Protein AF-F5L4U1-F1 (afdb_monomer)

Foldseek 3Di:
DDDDDPVRVVVVVVVVVVVVVVVVVVVVVVCVVVVPPPDDPDDDDPVSVVVVVVVVVVVVVVCVVVVQWDQDPVVRDTHHVVPPDD

Organism: Caldalkalibacillus thermarum (strain TA2.A1) (NCBI:txid986075)

Mean predicted aligned error: 11.86 Å

Secondary structure (DSSP, 8-stat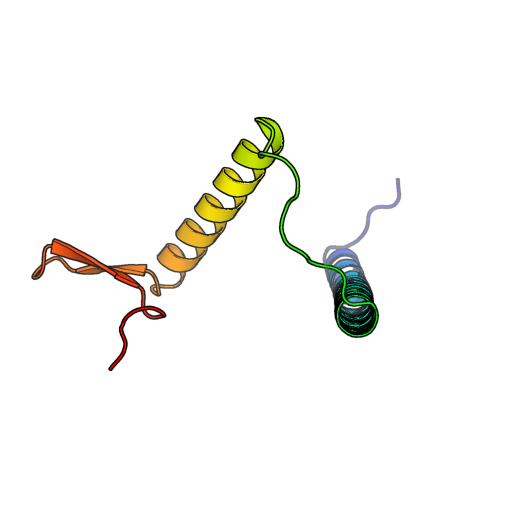e):
-----HHHHHHHHHHHHHHHHHHHHHHHHHHHHTT---S-SSPPPHHHHHHHHHHHHHHHHHHHHTTSEEEETTTTEEEETTT---

Structure (mmCIF, N/CA/C/O backbone):
data_AF-F5L4U1-F1
#
_entry.id   AF-F5L4U1-F1
#
loop_
_atom_site.group_PDB
_atom_site.id
_atom_site.type_symbol
_atom_site.label_atom_id
_atom_site.label_alt_id
_atom_site.label_comp_id
_atom_site.label_asym_id
_atom_site.label_entity_id
_atom_site.label_seq_id
_atom_site.pdbx_PDB_ins_code
_atom_site.Cartn_x
_atom_site.Cartn_y
_atom_site.Cartn_z
_atom_site.occupancy
_atom_site.B_iso_or_equiv
_atom_site.auth_seq_id
_atom_site.auth_comp_id
_atom_site.auth_asym_id
_atom_site.auth_atom_id
_atom_site.pdbx_PDB_model_num
ATOM 1 N N . MET A 1 1 ? 16.408 26.066 -6.442 1.00 49.28 1 MET A N 1
ATOM 2 C CA . MET A 1 1 ? 15.202 25.204 -6.522 1.00 49.28 1 MET A CA 1
ATOM 3 C C . MET A 1 1 ? 14.024 26.036 -7.008 1.00 49.28 1 MET A C 1
ATOM 5 O O . MET A 1 1 ? 13.749 27.065 -6.405 1.00 49.28 1 MET A O 1
ATOM 9 N N . ARG A 1 2 ? 13.354 25.650 -8.103 1.00 61.94 2 ARG A N 1
ATOM 10 C CA . ARG A 1 2 ? 12.172 26.382 -8.597 1.00 61.94 2 ARG A CA 1
ATOM 11 C C . ARG A 1 2 ? 10.958 26.057 -7.720 1.00 61.94 2 ARG A C 1
ATOM 13 O O . ARG A 1 2 ? 10.684 24.884 -7.475 1.00 61.94 2 ARG A O 1
ATOM 20 N N . ARG A 1 3 ? 10.248 27.086 -7.245 1.00 75.31 3 ARG A N 1
ATOM 21 C CA . ARG A 1 3 ? 9.005 26.941 -6.472 1.00 75.31 3 ARG A CA 1
ATOM 22 C C . ARG A 1 3 ? 7.877 26.568 -7.437 1.00 75.31 3 ARG A C 1
ATOM 24 O O . ARG A 1 3 ? 7.481 27.388 -8.256 1.00 75.31 3 ARG A O 1
ATOM 31 N N . LEU A 1 4 ? 7.415 25.321 -7.378 1.00 82.38 4 LEU A N 1
ATOM 32 C CA . LEU A 1 4 ? 6.246 24.862 -8.131 1.00 82.38 4 LEU A CA 1
ATOM 33 C C . LEU A 1 4 ? 4.971 25.270 -7.393 1.00 82.38 4 LEU A C 1
ATOM 35 O O . LEU A 1 4 ? 4.905 25.183 -6.167 1.00 82.38 4 LEU A O 1
ATOM 39 N N . THR A 1 5 ? 3.947 25.679 -8.133 1.00 88.38 5 THR A N 1
ATOM 40 C CA . THR A 1 5 ? 2.626 25.936 -7.551 1.00 88.38 5 THR A CA 1
ATOM 41 C C . THR A 1 5 ? 1.904 24.619 -7.245 1.00 88.38 5 THR A C 1
ATOM 43 O O . THR A 1 5 ? 2.172 23.587 -7.863 1.00 88.38 5 THR A O 1
ATOM 46 N N . LEU A 1 6 ? 0.934 24.638 -6.322 1.00 85.12 6 LEU A N 1
ATOM 47 C CA . LEU A 1 6 ? 0.112 23.457 -6.007 1.00 85.12 6 LEU A CA 1
ATOM 48 C C . LEU A 1 6 ? -0.582 22.872 -7.249 1.00 85.12 6 LEU A C 1
ATOM 50 O O . LEU A 1 6 ? -0.727 21.655 -7.356 1.00 85.12 6 LEU A O 1
ATOM 54 N N . LYS A 1 7 ? -0.978 23.728 -8.200 1.00 86.69 7 LYS A N 1
ATOM 55 C CA . LYS A 1 7 ? -1.582 23.314 -9.473 1.00 86.69 7 LYS A CA 1
ATOM 56 C C . LYS A 1 7 ? -0.588 22.521 -10.329 1.00 86.69 7 LYS A C 1
ATOM 58 O O . LYS A 1 7 ? -0.897 21.405 -10.732 1.00 86.69 7 LYS A O 1
ATOM 63 N N . GLN A 1 8 ? 0.629 23.039 -10.495 1.00 86.25 8 GLN A N 1
ATOM 64 C CA . GLN A 1 8 ? 1.699 22.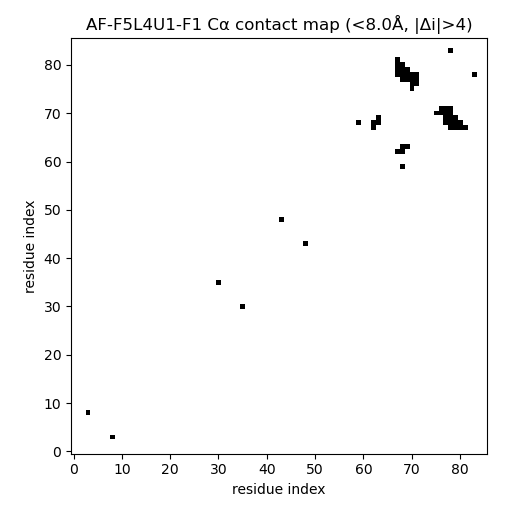372 -11.248 1.00 86.25 8 GLN A CA 1
ATOM 65 C C . GLN A 1 8 ? 2.113 21.034 -10.619 1.00 86.25 8 GLN A C 1
ATOM 67 O O . GLN A 1 8 ? 2.410 20.077 -11.329 1.00 86.25 8 GLN A O 1
ATOM 72 N N . ILE A 1 9 ? 2.106 20.936 -9.285 1.00 85.69 9 ILE A N 1
ATOM 73 C CA . ILE A 1 9 ? 2.379 19.674 -8.582 1.00 85.69 9 ILE A CA 1
ATOM 74 C C . ILE A 1 9 ? 1.278 18.648 -8.874 1.00 85.69 9 ILE A C 1
ATOM 76 O O . ILE A 1 9 ? 1.588 17.503 -9.198 1.00 85.69 9 ILE A O 1
ATOM 80 N N . LYS A 1 10 ? 0.002 19.048 -8.798 1.00 85.25 10 LYS A N 1
ATOM 81 C CA . LYS A 1 10 ? -1.132 18.158 -9.095 1.00 85.25 10 LYS A CA 1
ATOM 82 C C . LYS A 1 10 ? -1.104 17.660 -10.539 1.00 85.25 10 LYS A C 1
ATOM 84 O O . LYS A 1 10 ? -1.257 16.462 -10.755 1.00 85.25 10 LYS A O 1
ATOM 89 N N . GLU A 1 11 ? -0.859 18.546 -11.499 1.00 87.12 11 GLU A N 1
ATOM 90 C CA . GLU A 1 11 ? -0.747 18.191 -12.921 1.00 87.12 11 GLU A CA 1
ATOM 91 C C . GLU A 1 11 ? 0.397 17.203 -13.164 1.00 87.12 11 GLU A C 1
ATOM 93 O O . GLU A 1 11 ? 0.198 16.170 -13.802 1.00 87.12 11 GLU A O 1
ATOM 98 N N . LYS A 1 12 ? 1.569 17.450 -12.567 1.00 84.00 12 LYS A N 1
ATOM 99 C CA . LYS A 1 12 ? 2.729 16.560 -12.684 1.00 84.00 12 LYS A CA 1
ATOM 100 C C . LYS A 1 12 ? 2.478 15.185 -12.059 1.00 84.00 12 LYS A C 1
ATOM 102 O O . LYS A 1 12 ? 2.850 14.167 -12.636 1.00 84.00 12 LYS A O 1
ATOM 107 N N . VAL A 1 13 ? 1.827 15.134 -10.895 1.00 83.88 13 VAL A N 1
ATOM 108 C CA . VAL A 1 13 ? 1.432 13.867 -10.255 1.00 83.88 13 VAL A CA 1
ATOM 109 C C . VAL A 1 13 ? 0.430 13.113 -11.125 1.00 83.88 13 VAL A C 1
ATOM 111 O O . VAL A 1 13 ? 0.559 11.901 -11.279 1.00 83.88 13 VAL A O 1
ATOM 114 N N . GLN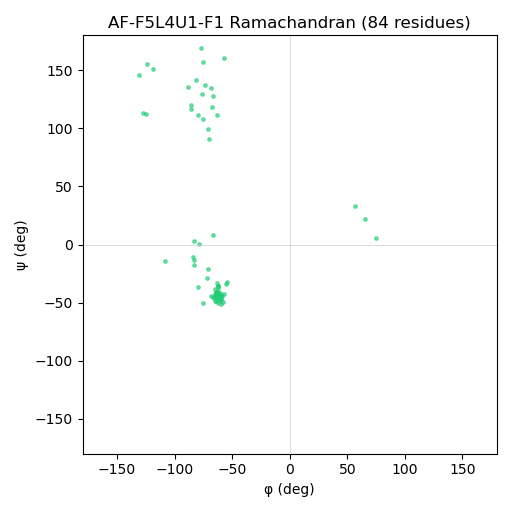 A 1 14 ? -0.541 13.812 -11.714 1.00 83.81 14 GLN A N 1
ATOM 115 C CA . GLN A 1 14 ? -1.556 13.193 -12.559 1.00 83.81 14 GLN A CA 1
ATOM 116 C C . GLN A 1 14 ? -0.962 12.628 -13.854 1.00 83.81 14 GLN A C 1
ATOM 118 O O . GLN A 1 14 ? -1.250 11.485 -14.200 1.00 83.81 14 GLN A O 1
ATOM 123 N N . GLN A 1 15 ? -0.092 13.381 -14.532 1.00 83.75 15 GLN A N 1
ATOM 124 C CA . GLN A 1 15 ? 0.620 12.906 -15.724 1.00 83.75 15 GLN A CA 1
ATOM 125 C C . GLN A 1 15 ? 1.488 11.685 -15.409 1.00 83.75 15 GLN A C 1
ATOM 127 O O . GLN A 1 15 ? 1.422 10.678 -16.111 1.00 83.75 15 GLN A O 1
ATOM 132 N N . ASN A 1 16 ? 2.245 11.733 -14.309 1.00 83.62 16 ASN A N 1
ATOM 133 C CA . ASN A 1 16 ? 3.081 10.609 -13.896 1.00 83.62 16 ASN A CA 1
ATOM 134 C C . ASN A 1 16 ? 2.254 9.360 -13.570 1.00 83.62 16 ASN A C 1
ATOM 136 O O . ASN A 1 16 ? 2.679 8.261 -13.910 1.00 83.62 16 ASN A O 1
ATOM 140 N N . ARG A 1 17 ? 1.078 9.509 -12.941 1.00 81.62 17 ARG A N 1
ATOM 141 C CA . ARG A 1 17 ? 0.183 8.379 -12.639 1.00 81.62 17 ARG A CA 1
ATOM 142 C C . ARG A 1 17 ? -0.230 7.627 -13.897 1.00 81.62 17 ARG A C 1
ATOM 144 O O . ARG A 1 17 ? -0.054 6.420 -13.937 1.00 81.62 17 ARG A O 1
ATOM 151 N N . VAL A 1 18 ? -0.685 8.336 -14.930 1.00 82.88 18 VAL A N 1
ATOM 152 C CA . VAL A 1 18 ? -1.114 7.710 -16.193 1.00 82.88 18 VAL A CA 1
ATOM 153 C C . VAL A 1 18 ? 0.031 6.924 -16.836 1.00 82.88 18 VAL A C 1
ATOM 155 O O . VAL A 1 18 ? -0.152 5.782 -17.253 1.00 82.88 18 VAL A O 1
ATOM 158 N N . THR A 1 19 ? 1.233 7.501 -16.871 1.00 85.62 19 THR A N 1
ATOM 159 C CA . THR A 1 19 ? 2.418 6.828 -17.421 1.00 85.62 19 THR A CA 1
ATOM 160 C C . THR A 1 19 ? 2.797 5.586 -16.615 1.00 85.62 19 THR A C 1
ATOM 162 O O . THR A 1 19 ? 3.088 4.541 -17.197 1.00 85.62 19 THR A O 1
ATOM 165 N N . ILE A 1 20 ? 2.770 5.678 -15.282 1.00 83.88 20 ILE A N 1
ATOM 166 C CA . ILE A 1 20 ? 3.063 4.553 -14.385 1.00 83.88 20 ILE A CA 1
ATOM 167 C C . ILE A 1 20 ? 2.025 3.443 -14.569 1.00 83.88 20 ILE A C 1
ATOM 169 O O . ILE A 1 20 ? 2.403 2.285 -14.729 1.00 83.88 20 ILE A O 1
ATOM 173 N N . ASP A 1 21 ? 0.739 3.783 -14.598 1.00 84.31 21 ASP A N 1
ATOM 174 C CA . ASP A 1 21 ? -0.349 2.817 -14.749 1.00 84.31 21 ASP A CA 1
ATOM 175 C C . ASP A 1 21 ? -0.242 2.069 -16.085 1.00 84.31 21 ASP A C 1
ATOM 177 O O . ASP A 1 21 ? -0.341 0.840 -16.119 1.00 84.31 21 ASP A O 1
ATOM 181 N N . ASN A 1 22 ? 0.067 2.784 -17.172 1.00 86.50 22 ASN A 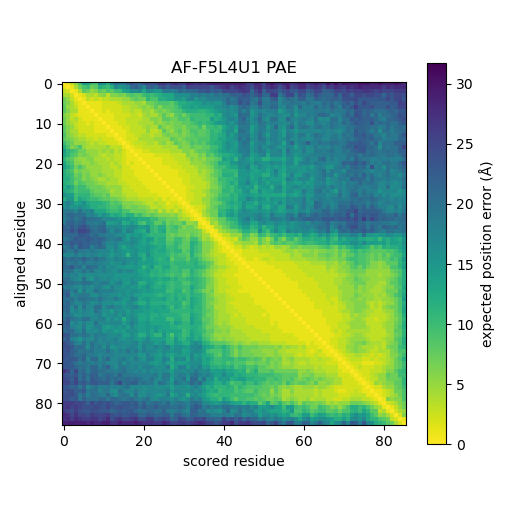N 1
ATOM 182 C CA . ASN A 1 22 ? 0.314 2.183 -18.484 1.00 86.50 22 ASN A CA 1
ATOM 183 C C . ASN A 1 22 ? 1.529 1.245 -18.474 1.00 86.50 22 ASN A C 1
ATOM 185 O O . ASN A 1 22 ? 1.451 0.132 -18.998 1.00 86.50 22 ASN A O 1
ATOM 189 N N . ALA A 1 23 ? 2.638 1.653 -17.853 1.00 84.44 23 ALA A N 1
ATOM 190 C CA . ALA A 1 23 ? 3.832 0.816 -17.742 1.00 84.44 23 ALA A CA 1
ATOM 191 C C . ALA A 1 23 ? 3.559 -0.458 -16.924 1.00 84.44 23 ALA A C 1
ATOM 193 O O . ALA A 1 23 ? 3.950 -1.556 -17.324 1.00 84.44 23 ALA A O 1
ATOM 194 N N . VAL A 1 24 ? 2.824 -0.338 -15.814 1.00 84.38 24 VAL A N 1
ATOM 195 C CA . VAL A 1 24 ? 2.403 -1.478 -14.985 1.00 84.38 24 VAL A CA 1
ATOM 196 C C . VAL A 1 24 ? 1.474 -2.408 -15.764 1.00 84.38 24 VAL A C 1
ATOM 198 O O . VAL A 1 24 ? 1.615 -3.629 -15.676 1.00 84.38 24 VAL A O 1
ATOM 201 N N . HIS A 1 25 ? 0.542 -1.861 -16.545 1.00 84.56 25 HIS A N 1
ATOM 202 C CA . HIS A 1 25 ? -0.351 -2.651 -17.388 1.00 84.56 25 HIS A CA 1
ATOM 203 C C . HIS A 1 25 ? 0.431 -3.449 -18.439 1.00 84.56 25 HIS A C 1
ATOM 205 O O . HIS A 1 25 ? 0.259 -4.664 -18.546 1.00 84.56 25 HIS A O 1
ATOM 211 N N . GLN A 1 26 ? 1.332 -2.792 -19.175 1.00 85.12 26 GLN A N 1
ATOM 212 C CA . GLN A 1 26 ? 2.183 -3.449 -20.171 1.00 85.12 26 GLN A CA 1
ATOM 213 C C . GLN A 1 26 ? 3.070 -4.526 -19.542 1.00 85.12 26 GLN A C 1
ATOM 215 O O . GLN A 1 26 ? 3.191 -5.622 -20.087 1.00 85.12 26 GLN A O 1
ATOM 220 N N . PHE A 1 27 ? 3.643 -4.249 -18.369 1.00 82.88 27 PHE A N 1
ATOM 221 C CA . PHE A 1 27 ? 4.431 -5.221 -17.619 1.00 82.88 27 PHE A CA 1
ATOM 222 C C . PHE A 1 27 ? 3.612 -6.466 -17.262 1.00 82.88 27 PHE A C 1
ATOM 224 O O . PHE A 1 27 ? 4.068 -7.586 -17.486 1.00 82.88 27 PHE A O 1
ATOM 231 N N . ARG A 1 28 ? 2.383 -6.296 -16.757 1.00 80.69 28 ARG A N 1
ATOM 232 C CA . ARG A 1 28 ? 1.489 -7.417 -16.423 1.00 80.69 28 ARG A CA 1
ATOM 233 C C . ARG A 1 28 ? 1.096 -8.235 -17.649 1.00 80.69 28 ARG A C 1
ATOM 235 O O . ARG A 1 28 ? 1.107 -9.460 -17.569 1.00 80.69 28 ARG A O 1
ATOM 242 N N . ALA A 1 29 ? 0.769 -7.572 -18.759 1.00 80.38 29 ALA A N 1
ATOM 243 C CA . ALA A 1 29 ? 0.418 -8.237 -20.012 1.00 80.38 29 ALA A CA 1
ATOM 244 C C . ALA A 1 29 ? 1.575 -9.117 -20.510 1.00 80.38 29 ALA A C 1
ATOM 246 O O . ALA A 1 29 ? 1.398 -10.320 -20.690 1.00 80.38 29 ALA A O 1
ATOM 247 N N . ARG A 1 30 ? 2.787 -8.552 -20.585 1.00 80.38 30 ARG A N 1
ATOM 248 C CA . ARG A 1 30 ? 3.996 -9.288 -20.985 1.00 80.38 30 ARG A CA 1
ATOM 249 C C . ARG A 1 30 ? 4.352 -10.416 -20.017 1.00 80.38 30 ARG A C 1
ATOM 251 O O . ARG A 1 30 ? 4.700 -11.506 -20.451 1.00 80.38 30 ARG A O 1
ATOM 258 N N . SER A 1 31 ? 4.219 -10.185 -18.709 1.00 78.38 31 SER A N 1
ATOM 259 C CA . SER A 1 31 ? 4.489 -11.210 -17.687 1.00 78.38 31 SER A CA 1
ATOM 260 C C . SER A 1 31 ? 3.543 -12.409 -17.814 1.00 78.38 31 SER A C 1
ATOM 262 O O . SER A 1 31 ? 3.951 -13.546 -17.592 1.00 78.38 31 SER A O 1
ATOM 264 N N . LYS A 1 32 ? 2.280 -12.163 -18.192 1.00 73.50 32 LYS A N 1
ATOM 265 C CA . LYS A 1 32 ? 1.283 -13.211 -18.437 1.00 73.50 32 LYS A CA 1
ATOM 266 C C . LYS A 1 32 ? 1.620 -14.027 -19.687 1.00 73.50 32 LYS A C 1
ATOM 268 O O . LYS A 1 32 ? 1.547 -15.249 -19.634 1.00 73.50 32 LYS A O 1
ATOM 273 N N . GLU A 1 33 ? 2.002 -13.365 -20.778 1.00 73.81 33 GLU A N 1
ATOM 274 C CA . GLU A 1 33 ? 2.389 -14.012 -22.042 1.00 73.81 33 GLU A CA 1
ATOM 275 C C . GLU A 1 33 ? 3.658 -14.861 -21.899 1.00 73.81 33 GLU A C 1
ATOM 277 O O . GLU A 1 33 ? 3.737 -15.955 -22.446 1.00 73.81 33 GLU A O 1
ATOM 282 N N . GLN A 1 34 ? 4.630 -14.394 -21.113 1.00 74.75 34 GLN A N 1
ATOM 283 C CA . GLN A 1 34 ? 5.897 -15.094 -20.882 1.00 74.75 34 GLN A CA 1
ATOM 284 C C . GLN A 1 34 ? 5.819 -16.175 -19.790 1.00 74.75 34 GLN A C 1
ATOM 286 O O . GLN A 1 34 ? 6.837 -16.770 -19.441 1.00 74.75 34 GLN A O 1
ATOM 291 N N . GLY A 1 35 ? 4.635 -16.423 -19.215 1.00 69.88 35 GLY A N 1
ATOM 292 C CA . GLY A 1 35 ? 4.446 -17.438 -18.175 1.00 69.88 35 GLY A CA 1
ATOM 293 C C . GLY A 1 35 ? 5.186 -17.139 -16.868 1.00 69.88 35 GLY A C 1
ATOM 294 O O . GLY A 1 35 ? 5.459 -18.056 -16.092 1.00 69.88 35 GLY A O 1
ATOM 295 N N . TRP A 1 36 ? 5.529 -15.872 -16.603 1.00 72.19 36 TRP A N 1
ATOM 296 C CA . TRP A 1 36 ? 6.224 -15.491 -15.378 1.00 72.19 36 TRP A CA 1
ATOM 297 C C . TRP A 1 36 ? 5.335 -15.785 -14.177 1.00 72.19 36 TRP A C 1
ATOM 299 O O . TRP A 1 36 ? 4.305 -15.147 -13.943 1.00 72.19 36 TRP A O 1
ATOM 309 N N . ASN A 1 37 ? 5.752 -16.769 -13.386 1.00 63.72 37 ASN A N 1
ATOM 310 C CA . ASN A 1 37 ? 5.075 -17.103 -12.153 1.00 63.72 37 ASN A CA 1
ATOM 311 C C . ASN A 1 37 ? 5.340 -15.977 -11.148 1.00 63.72 37 ASN A C 1
ATOM 313 O O . ASN A 1 37 ? 6.389 -15.933 -10.514 1.00 63.72 37 ASN A O 1
ATOM 317 N N . MET A 1 38 ? 4.380 -15.062 -10.984 1.00 68.31 38 MET A N 1
ATOM 318 C CA . MET A 1 38 ? 4.465 -13.951 -10.022 1.00 68.31 38 MET A CA 1
ATOM 319 C C . MET A 1 38 ? 4.458 -14.412 -8.549 1.00 68.31 38 MET A C 1
ATOM 321 O O . MET A 1 38 ? 4.355 -13.593 -7.631 1.00 68.31 38 MET A O 1
ATOM 325 N N . LYS A 1 39 ? 4.543 -15.724 -8.297 1.00 69.88 39 LYS A N 1
ATOM 326 C CA . LYS A 1 39 ? 4.756 -16.276 -6.964 1.00 69.88 39 LYS A CA 1
ATOM 327 C C . LYS A 1 39 ? 6.164 -15.932 -6.495 1.00 69.88 39 LYS A C 1
ATOM 329 O O . LYS A 1 39 ? 7.147 -16.077 -7.214 1.00 69.88 39 LYS A O 1
ATOM 334 N N . ARG A 1 40 ? 6.254 -15.480 -5.248 1.00 73.44 40 ARG A N 1
ATOM 335 C CA . ARG A 1 40 ? 7.539 -15.191 -4.613 1.00 73.44 40 ARG A CA 1
ATOM 336 C C . ARG A 1 40 ? 8.296 -16.502 -4.423 1.00 73.44 40 ARG A C 1
ATOM 338 O O . A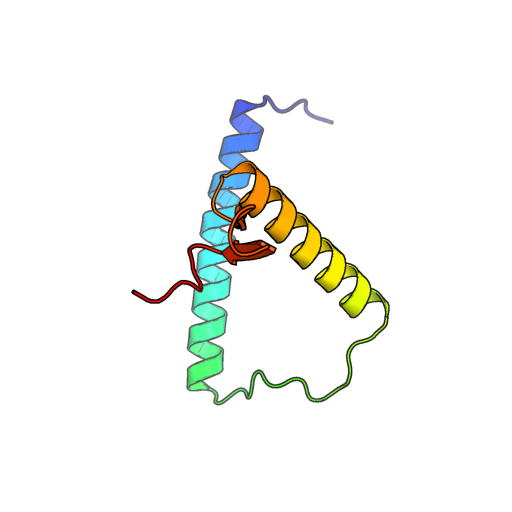RG A 1 40 ? 7.761 -17.438 -3.840 1.00 73.44 40 ARG A O 1
ATOM 345 N N . THR A 1 41 ? 9.536 -16.537 -4.892 1.00 80.69 41 THR A N 1
ATOM 346 C CA . THR A 1 41 ? 10.456 -17.669 -4.719 1.00 80.69 41 THR A CA 1
ATOM 347 C C . THR A 1 41 ? 11.175 -17.636 -3.370 1.00 80.69 41 THR A C 1
ATOM 349 O O . THR A 1 41 ? 11.683 -18.661 -2.931 1.00 80.69 41 THR A O 1
ATOM 352 N N . ARG A 1 42 ? 11.190 -16.477 -2.689 1.00 87.19 42 ARG A N 1
ATOM 353 C CA . ARG A 1 42 ? 11.806 -16.285 -1.367 1.00 87.19 42 ARG A CA 1
ATOM 354 C C . ARG A 1 42 ? 10.834 -15.729 -0.316 1.00 87.19 42 ARG A C 1
ATOM 356 O O . ARG A 1 42 ? 9.881 -15.019 -0.670 1.00 87.19 42 ARG A O 1
ATOM 363 N N . PRO A 1 43 ? 11.096 -15.970 0.982 1.00 90.69 43 PRO A N 1
ATOM 364 C CA . PRO A 1 43 ? 10.435 -15.271 2.080 1.00 90.69 43 PRO A CA 1
ATOM 365 C C . PRO A 1 43 ? 10.606 -13.749 2.001 1.00 90.69 43 PRO A C 1
ATOM 367 O O . PRO A 1 43 ? 11.455 -13.220 1.284 1.00 90.69 43 PRO A O 1
ATOM 370 N N . ARG A 1 44 ? 9.727 -13.017 2.691 1.00 90.75 44 ARG A N 1
ATOM 371 C CA . ARG A 1 44 ? 9.823 -11.553 2.827 1.00 90.75 44 ARG A CA 1
ATOM 372 C C . ARG A 1 44 ? 10.950 -11.211 3.787 1.00 90.75 44 ARG A C 1
ATOM 374 O O . ARG A 1 44 ? 11.060 -11.859 4.823 1.00 90.75 44 ARG A O 1
ATOM 381 N N . ASP A 1 45 ? 11.740 -10.204 3.448 1.00 93.25 45 ASP A N 1
ATOM 382 C CA . ASP A 1 45 ? 12.642 -9.603 4.427 1.00 93.25 45 ASP A CA 1
ATOM 383 C C . ASP A 1 45 ? 11.867 -8.678 5.385 1.00 93.25 45 ASP A C 1
ATOM 385 O O . ASP A 1 45 ? 10.677 -8.396 5.205 1.00 93.25 45 ASP A O 1
ATOM 389 N N . ALA A 1 46 ? 12.533 -8.242 6.453 1.00 94.56 46 ALA A N 1
ATOM 390 C CA . ALA A 1 46 ? 11.899 -7.454 7.504 1.00 94.56 46 ALA A CA 1
ATOM 391 C C . ALA A 1 46 ? 11.383 -6.094 7.005 1.00 94.56 46 ALA A C 1
ATOM 393 O O . ALA A 1 46 ? 10.354 -5.613 7.487 1.00 94.56 46 ALA A O 1
ATOM 394 N N . ASP A 1 47 ? 12.062 -5.479 6.040 1.00 93.62 47 ASP A N 1
ATOM 395 C CA . ASP A 1 47 ? 11.697 -4.155 5.545 1.00 93.62 47 ASP A CA 1
ATOM 396 C C . ASP A 1 47 ? 10.533 -4.232 4.552 1.00 93.62 47 ASP A C 1
ATOM 398 O O . ASP A 1 47 ? 9.610 -3.417 4.630 1.00 93.62 47 ASP A O 1
ATOM 402 N N . GLU A 1 48 ? 10.476 -5.277 3.721 1.00 88.06 48 GLU A N 1
ATOM 403 C CA . GLU A 1 48 ? 9.304 -5.617 2.912 1.00 88.06 48 GLU A CA 1
ATOM 404 C C . GLU A 1 48 ? 8.065 -5.828 3.796 1.00 88.06 48 GLU A C 1
ATOM 406 O O . GLU A 1 48 ? 6.976 -5.347 3.470 1.00 88.06 48 GLU A O 1
ATOM 411 N N . ILE A 1 49 ? 8.210 -6.512 4.937 1.00 92.38 49 ILE A N 1
ATOM 412 C CA . ILE A 1 49 ? 7.108 -6.712 5.894 1.00 92.38 49 ILE A CA 1
ATOM 413 C C . ILE A 1 49 ? 6.657 -5.375 6.477 1.00 92.38 49 ILE A C 1
ATOM 415 O O . ILE A 1 49 ? 5.460 -5.082 6.476 1.00 92.38 49 ILE A O 1
ATOM 419 N N . LYS A 1 50 ? 7.592 -4.543 6.951 1.00 94.69 50 LYS A N 1
ATOM 420 C CA . LYS A 1 50 ? 7.267 -3.217 7.499 1.00 94.69 50 LYS A CA 1
ATOM 421 C C . LYS A 1 50 ? 6.549 -2.346 6.471 1.00 94.69 50 LYS A C 1
ATOM 423 O O . LYS A 1 50 ? 5.539 -1.726 6.804 1.00 94.69 50 LYS A O 1
ATOM 428 N N . ALA A 1 51 ? 7.026 -2.330 5.228 1.00 92.19 51 ALA A N 1
ATOM 429 C CA . ALA A 1 51 ? 6.412 -1.570 4.147 1.00 92.19 51 ALA A CA 1
ATOM 430 C C . ALA A 1 51 ? 4.980 -2.049 3.861 1.00 92.19 51 ALA A C 1
ATOM 432 O O . ALA A 1 51 ? 4.060 -1.234 3.768 1.00 92.19 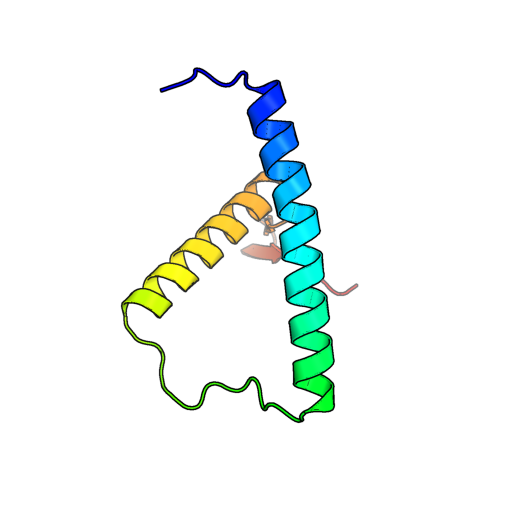51 ALA A O 1
ATOM 433 N N . LEU A 1 52 ? 4.762 -3.365 3.788 1.00 91.62 52 LEU A N 1
ATOM 434 C CA . LEU A 1 52 ? 3.430 -3.938 3.581 1.00 91.62 52 LEU A CA 1
ATOM 435 C C . LEU A 1 52 ? 2.483 -3.645 4.747 1.00 91.62 52 LEU A C 1
ATOM 437 O O . LEU A 1 52 ? 1.329 -3.288 4.514 1.00 91.62 52 LEU A O 1
ATOM 441 N N . ASN A 1 53 ? 2.968 -3.726 5.986 1.00 94.94 53 ASN A N 1
ATOM 442 C CA . ASN A 1 53 ? 2.183 -3.386 7.171 1.00 94.94 53 ASN A CA 1
ATOM 443 C C . ASN A 1 53 ? 1.777 -1.910 7.174 1.00 94.94 53 ASN A C 1
ATOM 445 O O . ASN A 1 53 ? 0.631 -1.583 7.479 1.00 94.94 53 ASN A O 1
ATOM 449 N N . LEU A 1 54 ? 2.690 -1.014 6.791 1.00 94.25 54 LEU A N 1
ATOM 450 C CA . LEU A 1 54 ? 2.395 0.412 6.676 1.00 94.25 54 LEU A CA 1
ATOM 451 C C . LEU A 1 54 ? 1.326 0.682 5.610 1.00 94.25 54 LEU A C 1
ATOM 453 O O . LEU A 1 54 ? 0.387 1.442 5.855 1.00 94.25 54 LEU A O 1
ATOM 457 N N . LEU A 1 55 ? 1.444 0.039 4.446 1.00 91.00 55 LEU A N 1
ATOM 458 C CA . LEU A 1 55 ? 0.458 0.147 3.370 1.00 91.00 55 LEU A CA 1
ATOM 459 C C . LEU A 1 55 ? -0.912 -0.380 3.807 1.00 91.00 55 LEU A C 1
ATOM 461 O O . LEU A 1 55 ? -1.920 0.293 3.592 1.00 91.00 55 LEU A O 1
ATOM 465 N N . ALA A 1 56 ? -0.951 -1.542 4.462 1.00 91.00 56 ALA A N 1
ATOM 466 C CA . ALA A 1 56 ? -2.180 -2.130 4.979 1.00 91.00 56 ALA A CA 1
ATOM 467 C C . ALA A 1 56 ? -2.846 -1.225 6.026 1.00 91.00 56 ALA A C 1
ATOM 469 O O . ALA A 1 56 ? -4.046 -0.967 5.936 1.00 91.00 56 ALA A O 1
ATOM 470 N N . LYS A 1 57 ? -2.066 -0.678 6.968 1.00 93.31 57 LYS A N 1
ATOM 471 C CA . LYS A 1 57 ? -2.556 0.262 7.984 1.00 93.31 57 LYS A CA 1
ATOM 472 C C . LYS A 1 57 ? -3.154 1.515 7.350 1.00 93.31 57 LYS A C 1
ATOM 474 O O . LYS A 1 57 ? -4.263 1.907 7.694 1.00 93.31 57 LYS A O 1
ATOM 479 N N . ARG A 1 58 ? -2.450 2.115 6.388 1.00 93.12 58 ARG A N 1
ATOM 480 C CA . ARG A 1 58 ? -2.935 3.306 5.682 1.00 93.12 58 ARG A CA 1
ATOM 481 C C . ARG A 1 58 ? -4.242 3.030 4.944 1.00 93.12 58 ARG A C 1
ATOM 483 O O . ARG A 1 58 ? -5.183 3.803 5.068 1.00 93.12 58 ARG A O 1
ATOM 490 N N . MET A 1 59 ? -4.311 1.914 4.220 1.00 90.12 59 MET A N 1
ATOM 491 C CA . MET A 1 59 ? -5.527 1.498 3.524 1.00 90.12 59 MET A CA 1
ATOM 492 C C . MET A 1 59 ? -6.692 1.305 4.502 1.00 90.12 59 MET A C 1
ATOM 494 O O . MET A 1 59 ? -7.801 1.747 4.221 1.00 90.12 59 MET A O 1
ATOM 498 N N . PHE A 1 60 ? -6.446 0.675 5.652 1.00 89.00 60 PHE A N 1
ATOM 499 C CA . PHE A 1 60 ? -7.452 0.505 6.696 1.00 89.00 60 PHE A CA 1
ATOM 500 C C . PHE A 1 60 ? -7.963 1.847 7.230 1.00 89.00 60 PHE A C 1
ATOM 502 O O . PHE A 1 60 ? -9.172 2.058 7.303 1.00 89.00 60 PHE A O 1
ATOM 509 N N . ASP A 1 61 ? -7.058 2.768 7.563 1.00 90.88 61 ASP A N 1
ATOM 510 C CA . ASP A 1 61 ? -7.418 4.095 8.065 1.00 90.88 61 ASP A CA 1
ATOM 511 C C . ASP A 1 61 ? -8.220 4.902 7.038 1.00 90.88 61 ASP A C 1
ATOM 513 O O . ASP A 1 61 ? -9.212 5.540 7.396 1.00 90.88 61 ASP A O 1
ATOM 517 N N . ASP A 1 62 ? -7.833 4.841 5.763 1.00 90.38 62 ASP A N 1
ATOM 518 C CA . ASP A 1 62 ? -8.556 5.495 4.672 1.00 90.38 62 ASP A CA 1
ATOM 519 C C . ASP A 1 62 ? -9.963 4.894 4.503 1.00 90.38 62 ASP A C 1
ATOM 521 O O . ASP A 1 62 ? -10.946 5.630 4.384 1.00 90.38 62 ASP A O 1
ATOM 525 N N . LEU A 1 63 ? -10.093 3.564 4.575 1.00 87.75 63 LEU A N 1
ATOM 526 C CA . LEU A 1 63 ? -11.390 2.886 4.509 1.00 87.75 63 LEU A CA 1
ATOM 527 C C . LEU A 1 63 ? -12.285 3.235 5.702 1.00 87.75 63 LEU A C 1
ATOM 529 O O . LEU A 1 63 ? -13.463 3.536 5.500 1.00 87.75 63 LEU A O 1
ATOM 533 N N . ARG A 1 64 ? -11.722 3.274 6.914 1.00 88.25 64 ARG A N 1
ATOM 534 C CA . ARG A 1 64 ? -12.423 3.692 8.133 1.00 88.25 64 ARG A CA 1
ATOM 535 C C . ARG A 1 64 ? -12.922 5.132 8.025 1.00 88.25 64 ARG A C 1
ATOM 537 O O . ARG A 1 64 ? -14.081 5.396 8.322 1.00 88.25 64 ARG A O 1
ATOM 544 N N . ARG A 1 65 ? -12.081 6.059 7.550 1.00 88.94 65 ARG A N 1
ATOM 545 C C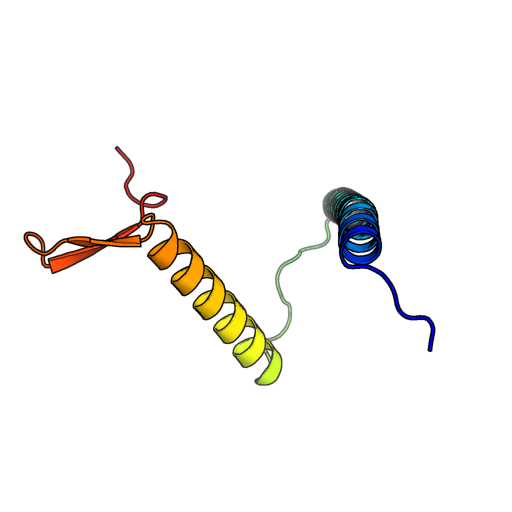A . ARG A 1 65 ? -12.467 7.466 7.320 1.00 88.94 65 ARG A CA 1
ATOM 546 C C . ARG A 1 65 ? -13.568 7.608 6.274 1.00 88.94 65 ARG A C 1
ATOM 548 O O . ARG A 1 65 ? -14.424 8.469 6.414 1.00 88.94 65 ARG A O 1
ATOM 555 N N . SER A 1 66 ? -13.548 6.768 5.242 1.00 88.06 66 SER A N 1
ATOM 556 C CA . SER A 1 66 ? -14.573 6.764 4.192 1.00 88.06 66 SER A CA 1
ATOM 557 C C . SER A 1 66 ? -15.883 6.067 4.584 1.00 88.06 66 SER A C 1
ATOM 559 O O . SER A 1 66 ? -16.775 5.978 3.748 1.00 88.06 66 SER A O 1
ATOM 561 N N . GLY A 1 67 ? -15.992 5.537 5.810 1.00 84.81 67 GLY A N 1
ATOM 562 C CA . GLY A 1 67 ? -17.179 4.817 6.285 1.00 84.81 67 GLY A CA 1
ATOM 563 C C . GLY A 1 67 ? -17.342 3.400 5.724 1.00 84.81 67 GLY A C 1
ATOM 564 O O . GLY A 1 67 ? -18.330 2.750 6.018 1.00 84.81 67 GLY A O 1
ATOM 565 N N . LYS A 1 68 ? -16.371 2.889 4.956 1.00 85.50 68 LYS A N 1
ATOM 566 C CA . LYS A 1 68 ? -16.416 1.541 4.348 1.00 85.50 68 LYS A CA 1
ATOM 567 C C . LYS A 1 68 ? -15.979 0.423 5.289 1.00 85.50 68 LYS A C 1
ATOM 569 O O . LYS A 1 68 ? -16.107 -0.759 4.973 1.00 85.50 68 LYS A O 1
ATOM 574 N N . VAL A 1 69 ? -15.360 0.806 6.401 1.00 88.06 69 VAL A N 1
ATOM 575 C CA . VAL A 1 69 ? -15.005 -0.068 7.515 1.00 88.06 69 VAL A CA 1
ATOM 576 C C . VAL A 1 69 ? -15.626 0.551 8.753 1.00 88.06 69 VAL A C 1
ATOM 578 O O . VAL A 1 69 ? -15.216 1.634 9.176 1.00 88.06 69 VAL A O 1
ATOM 581 N N . MET A 1 70 ? -16.618 -0.125 9.317 1.00 87.81 70 MET A N 1
ATOM 582 C CA . MET A 1 70 ? -17.372 0.358 10.468 1.00 87.81 70 MET A CA 1
ATOM 583 C C . MET A 1 70 ? -17.467 -0.727 11.524 1.00 87.81 70 MET A C 1
ATOM 585 O O . MET A 1 70 ? -17.562 -1.913 11.221 1.00 87.81 70 MET A O 1
ATOM 589 N N . TYR A 1 71 ? -17.449 -0.309 12.781 1.00 87.25 71 TYR A N 1
ATOM 590 C CA . TYR A 1 71 ? -17.752 -1.207 13.880 1.00 87.25 71 TYR A CA 1
ATOM 591 C C . TYR A 1 71 ? -19.262 -1.236 14.095 1.00 87.25 71 TYR A C 1
ATOM 593 O O . TYR A 1 7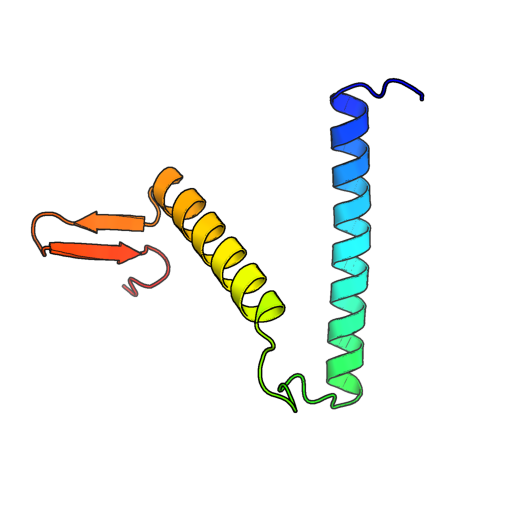1 ? -19.865 -0.199 14.379 1.00 87.25 71 TYR A O 1
ATOM 601 N N . ASP A 1 72 ? -19.859 -2.415 13.963 1.00 85.81 72 ASP A N 1
ATOM 602 C CA . ASP A 1 72 ? -21.257 -2.633 14.301 1.00 85.81 72 ASP A CA 1
ATOM 603 C C . ASP A 1 72 ? -21.370 -2.954 15.794 1.00 85.81 72 ASP A C 1
ATOM 605 O O . ASP A 1 72 ? -20.840 -3.954 16.282 1.00 85.81 72 ASP A O 1
ATOM 609 N N . LYS A 1 73 ? -22.051 -2.072 16.529 1.00 86.25 73 LYS A N 1
ATOM 610 C CA . LYS A 1 73 ? -22.193 -2.178 17.983 1.00 86.25 73 LYS A CA 1
ATOM 611 C C . LYS A 1 73 ? -23.124 -3.312 18.407 1.00 86.25 73 LYS A C 1
ATOM 613 O O . LYS A 1 73 ? -22.919 -3.850 19.492 1.00 86.25 73 LYS A O 1
ATOM 618 N N . GLU A 1 74 ? -24.108 -3.670 17.585 1.00 87.62 74 GLU A N 1
ATOM 619 C CA . GLU A 1 74 ? -25.105 -4.690 17.927 1.00 87.62 74 GLU A CA 1
ATOM 620 C C . GLU A 1 74 ? -24.500 -6.087 17.834 1.00 87.62 74 GLU A C 1
ATOM 622 O O . GLU A 1 74 ? -24.539 -6.863 18.786 1.00 87.62 74 GLU A O 1
ATOM 627 N N . SER A 1 75 ? -23.852 -6.373 16.707 1.00 87.19 75 SER A N 1
ATOM 628 C CA . SER A 1 75 ? -23.196 -7.660 16.463 1.00 87.19 75 SER A CA 1
ATOM 629 C C . SER A 1 75 ? -21.777 -7.743 17.038 1.00 87.19 75 SER A C 1
ATOM 631 O O . SER A 1 75 ? -21.208 -8.830 17.104 1.00 87.19 75 SER A O 1
ATOM 633 N N . ARG A 1 76 ? -21.206 -6.616 17.492 1.00 85.75 76 ARG A N 1
ATOM 634 C CA . ARG A 1 76 ? -19.828 -6.490 18.006 1.00 85.75 76 ARG A CA 1
ATOM 635 C C . ARG A 1 76 ? -18.764 -6.951 17.006 1.00 85.75 76 ARG A C 1
ATOM 637 O O . ARG A 1 76 ? -17.715 -7.466 17.393 1.00 85.75 76 ARG A O 1
ATOM 644 N N . VAL A 1 77 ? -19.023 -6.753 15.714 1.00 86.00 77 VAL A N 1
ATOM 645 C CA . VAL A 1 77 ? -18.104 -7.126 14.631 1.00 86.00 77 VAL A CA 1
ATOM 646 C C . VAL A 1 77 ? -17.662 -5.914 13.825 1.00 86.00 77 VAL A C 1
ATOM 648 O O . VAL A 1 77 ? -18.380 -4.925 13.666 1.00 86.00 77 VAL A O 1
ATOM 651 N N . LEU A 1 78 ? -16.457 -6.010 13.269 1.00 84.94 78 LEU A N 1
ATOM 652 C CA . LEU A 1 78 ? -15.976 -5.063 12.276 1.00 84.94 78 LEU A CA 1
ATOM 653 C C . LEU A 1 78 ? -16.576 -5.419 10.908 1.00 84.94 78 LEU A C 1
ATOM 655 O O . LEU A 1 78 ? -16.226 -6.442 10.321 1.00 84.94 78 LEU A O 1
ATOM 659 N N . LYS A 1 79 ? -17.461 -4.568 10.391 1.00 83.38 79 LYS A N 1
ATOM 660 C CA . LYS A 1 79 ? -18.037 -4.695 9.050 1.00 83.38 79 LYS A CA 1
ATOM 661 C C . LYS A 1 79 ? -17.153 -3.988 8.027 1.00 83.38 79 LYS A C 1
ATOM 663 O O . LYS A 1 79 ? -16.684 -2.873 8.254 1.00 83.38 79 LYS A O 1
ATOM 668 N N . ILE A 1 80 ? -16.923 -4.655 6.899 1.00 83.69 80 ILE A N 1
ATOM 669 C CA . ILE A 1 80 ? -16.152 -4.145 5.764 1.00 83.69 80 ILE A CA 1
ATOM 670 C C . ILE A 1 80 ? -17.025 -4.302 4.524 1.00 83.69 80 ILE A C 1
ATOM 672 O O . ILE A 1 80 ? -17.258 -5.432 4.096 1.00 83.69 80 ILE A O 1
ATOM 676 N N . ASP A 1 81 ? -17.456 -3.192 3.925 1.00 75.19 81 ASP A N 1
ATOM 677 C CA . ASP A 1 81 ? -18.461 -3.178 2.845 1.00 75.19 81 ASP A CA 1
ATOM 678 C C . ASP A 1 81 ? -18.099 -4.075 1.650 1.00 75.19 81 ASP A C 1
ATOM 680 O O . ASP A 1 81 ? -18.958 -4.652 0.994 1.00 75.19 81 ASP A O 1
ATOM 684 N N . LYS A 1 82 ? -16.801 -4.216 1.350 1.00 65.31 82 LYS A N 1
ATOM 685 C CA . LYS A 1 82 ? -16.316 -5.077 0.257 1.00 65.31 82 LYS A CA 1
ATOM 686 C C . LYS A 1 82 ? -16.444 -6.580 0.533 1.00 65.31 82 LYS A C 1
ATOM 688 O O . LYS A 1 82 ? -16.343 -7.360 -0.409 1.00 65.31 82 LYS A O 1
ATOM 693 N N . LEU A 1 83 ? -16.552 -6.985 1.797 1.00 62.41 83 LEU A N 1
ATOM 694 C CA . LEU A 1 83 ? -16.566 -8.389 2.230 1.00 62.41 83 LEU A CA 1
ATOM 695 C C . LEU A 1 83 ? -17.950 -8.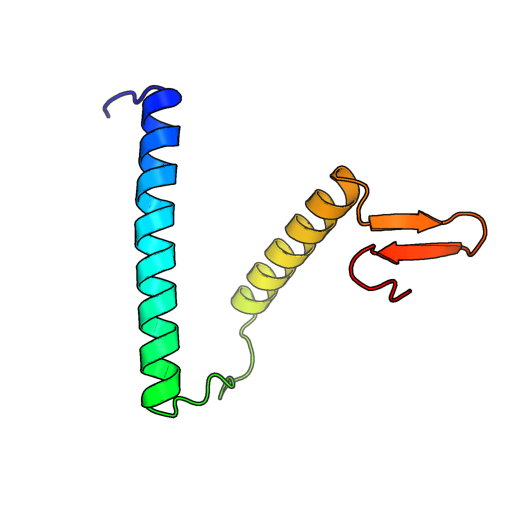846 2.696 1.00 62.41 83 LEU A C 1
ATOM 697 O O . LEU A 1 83 ? -18.186 -10.049 2.795 1.00 62.41 83 LEU A O 1
ATOM 701 N N . THR A 1 84 ? -18.872 -7.915 2.935 1.00 58.62 84 THR A N 1
ATOM 702 C CA . THR A 1 84 ? -20.301 -8.208 3.039 1.00 58.62 84 THR A CA 1
ATOM 703 C C . THR A 1 84 ? -20.822 -8.585 1.654 1.00 58.62 84 THR A C 1
ATOM 705 O O . THR A 1 84 ? -21.191 -7.726 0.860 1.00 58.62 84 THR A O 1
ATOM 708 N N . LYS A 1 85 ? -20.796 -9.883 1.333 1.00 50.25 85 LYS A N 1
ATOM 709 C CA . LYS A 1 85 ? -21.640 -10.435 0.270 1.00 50.25 85 LYS A CA 1
ATOM 710 C C . LYS A 1 85 ? -23.091 -10.344 0.747 1.00 50.25 85 LYS A C 1
ATOM 712 O O . LYS A 1 85 ? -23.406 -10.936 1.778 1.00 50.25 85 LYS A O 1
ATOM 717 N N . CYS A 1 86 ? -23.921 -9.598 0.026 1.00 41.25 86 CYS A N 1
ATOM 718 C CA . CYS A 1 86 ? -25.357 -9.865 -0.006 1.00 41.25 86 CYS A CA 1
ATOM 719 C C . CYS A 1 86 ? -25.605 -11.020 -0.977 1.00 41.25 86 CYS A C 1
ATOM 721 O O . CYS A 1 86 ? -24.914 -11.046 -2.025 1.00 41.25 86 CYS A O 1
#

Nearest PDB structures (foldseek):
  6qws-assembly1_A  TM=3.575E-01  e=3.964E+00  Thermochaetoides thermophila

Radius of gyration: 19.37 Å; Cα contacts (8 Å, |Δi|>4): 27; chains: 1; bounding box: 41×45×40 Å

Solvent-accessible surface area (backbone atoms only — not comparable to full-atom values): 5253 Å² total; per-residue (Å²): 134,85,86,74,51,74,66,58,50,51,52,52,53,51,56,51,46,55,55,49,52,51,52,52,49,54,50,51,55,52,34,59,76,70,65,58,71,87,67,77,92,63,82,80,54,72,63,60,48,52,51,50,52,51,52,51,51,51,53,49,54,52,34,40,73,68,64,44,35,40,78,39,78,87,82,70,41,80,46,41,64,92,73,60,78,128

pLDDT: mean 82.51, std 10.43, range [41.25, 94.94]

Sequence (86 aa):
MRRLTLKQIKEKVQQNRVTIDNAVHQFRARSKEQGWNMKRTRPRDADEIKALNLLAKRMFDDLRRSGKVMYDKESRVLKIDKLTKC